Protein AF-A0A227NEH6-F1 (afdb_monomer)

Solvent-accessible surface area (backbone atoms only — not comp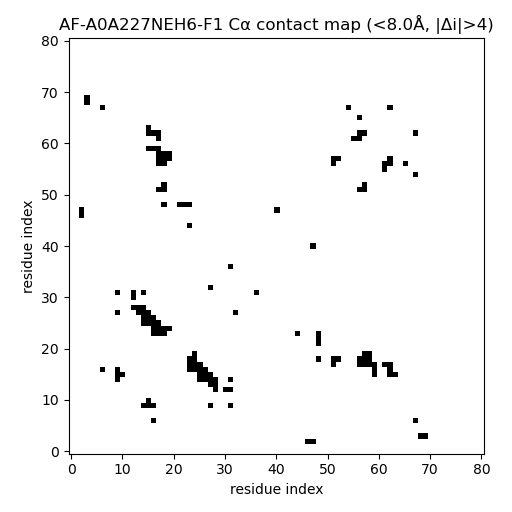arable to full-atom values): 5105 Å² total; per-residue (Å²): 134,63,67,65,56,57,57,47,54,28,57,76,41,72,19,46,66,24,33,50,95,93,36,84,43,76,48,75,31,87,85,56,81,45,70,66,54,58,52,49,48,64,76,41,40,69,61,51,51,52,51,30,59,76,69,63,20,57,35,73,66,37,50,68,70,44,81,86,69,81,85,83,90,68,93,90,73,92,83,82,134

Mean predicted aligned error: 8.63 Å

Secondary structure (DSSP, 8-state):
--HHHHHHHHHHTT-EEEEETTEEEEE--GGG--HHHHHHHHHTHHHHHHHHHHTT--SHHHHHHS------S-S------

Sequence (81 aa):
MNLIKLVNDFKINDSMLWVENYNIKLFVSDGLKSERLKDLITKFKPQIINFLLLNKIFSKGDFIKKRIFVLDQKENVLSFS

Nearest PDB structures (foldseek):
  8aqq-assembly2_B  TM=8.996E-01  e=1.561E-02  Microcystis aeruginosa NIES-98
  6cgo-assembly1_A  TM=9.065E-01  e=2.673E-02  Burkholderia ambifaria AMMD
  6ews-assembly1_A  TM=7.356E-01  e=5.234E-02  Xenorhabdus stockiae
  6cgo-assembly1_B  TM=8.996E-01  e=2.455E-01  Burkholderia ambifaria AMMD
  6ewu-assembly1_A  TM=8.452E-01  e=1.641E-01  Xenorhabdus stockiae

Radius of gyration: 12.86 Å; Cα contacts (8 Å, |Δi|>4): 72; chains: 1; bounding box: 31×34×25 Å

Foldseek 3Di:
DDVLVLLVVCVVQVKFWAAEPLDIDIDGDPVRPDVVNVVVCVVCVVVNSVLRVVQVRHDRVSSVPDPSDPDDDDPDDDDDD

Organism: NCBI:txid946678

pLDDT: mean 72.91, std 16.52, range [31.97, 90.12]

Structure (mmCIF, N/CA/C/O backbone):
data_AF-A0A227NEH6-F1
#
_entry.id   AF-A0A227NEH6-F1
#
loop_
_atom_site.group_PDB
_atom_site.id
_atom_site.type_symbol
_atom_site.label_atom_id
_atom_site.label_alt_id
_atom_site.label_comp_id
_atom_site.label_asym_id
_atom_site.label_entity_id
_atom_site.label_seq_id
_atom_site.pdbx_PDB_ins_code
_atom_site.Cartn_x
_atom_site.Cartn_y
_atom_site.Cartn_z
_atom_site.occupancy
_atom_site.B_iso_or_equiv
_atom_site.auth_seq_id
_atom_site.auth_comp_id
_atom_site.auth_asym_id
_atom_site.auth_atom_id
_atom_site.pdbx_PDB_model_num
ATOM 1 N N . MET A 1 1 ? 11.078 14.444 3.821 1.00 57.66 1 MET A N 1
ATOM 2 C CA . MET A 1 1 ? 10.511 13.643 2.712 1.00 57.66 1 MET A CA 1
ATOM 3 C C . MET A 1 1 ? 9.005 13.815 2.732 1.00 57.66 1 MET A C 1
ATOM 5 O O . MET A 1 1 ? 8.447 13.799 3.819 1.00 57.66 1 MET A O 1
ATOM 9 N N . ASN A 1 2 ? 8.367 14.023 1.580 1.00 70.56 2 ASN A N 1
ATOM 10 C CA . ASN A 1 2 ? 6.918 14.200 1.508 1.00 70.56 2 ASN A CA 1
ATOM 11 C C . ASN A 1 2 ? 6.244 12.818 1.390 1.00 70.56 2 ASN A C 1
ATOM 13 O O . ASN A 1 2 ? 6.428 12.133 0.386 1.00 70.56 2 ASN A O 1
ATOM 17 N N . LEU A 1 3 ? 5.510 12.397 2.424 1.00 72.50 3 LEU A N 1
ATOM 18 C CA . LEU A 1 3 ? 4.810 11.105 2.476 1.00 72.50 3 LEU A CA 1
ATOM 19 C C . LEU A 1 3 ? 3.799 10.958 1.327 1.00 72.50 3 LEU A C 1
ATOM 21 O O . LEU A 1 3 ? 3.634 9.874 0.778 1.00 72.50 3 LEU A O 1
ATOM 25 N N . ILE A 1 4 ? 3.193 12.072 0.913 1.00 72.88 4 ILE A N 1
ATOM 26 C CA . ILE A 1 4 ? 2.263 12.133 -0.216 1.00 72.88 4 ILE A CA 1
ATOM 27 C C . ILE A 1 4 ? 2.992 11.794 -1.516 1.00 72.88 4 ILE A C 1
ATOM 29 O O . ILE A 1 4 ? 2.486 11.020 -2.321 1.00 72.88 4 ILE A O 1
ATOM 33 N N . LYS A 1 5 ? 4.218 12.308 -1.694 1.00 75.81 5 LYS A N 1
ATOM 34 C CA . LYS A 1 5 ? 5.049 11.977 -2.857 1.00 75.81 5 LYS A CA 1
ATOM 35 C C . LYS A 1 5 ? 5.345 10.479 -2.911 1.00 75.81 5 LYS A C 1
ATOM 37 O O . LYS A 1 5 ? 5.166 9.886 -3.961 1.00 75.81 5 LYS A O 1
ATOM 42 N N . LEU A 1 6 ? 5.698 9.864 -1.779 1.00 77.12 6 LEU A N 1
ATOM 43 C CA . LEU A 1 6 ? 5.922 8.417 -1.712 1.00 77.12 6 LEU A CA 1
ATOM 44 C C . LEU A 1 6 ? 4.669 7.633 -2.133 1.00 77.12 6 LEU A C 1
ATOM 46 O O . LEU A 1 6 ? 4.765 6.717 -2.938 1.00 77.12 6 LEU A O 1
ATOM 50 N N . VAL A 1 7 ? 3.489 7.994 -1.627 1.00 77.00 7 VAL A N 1
ATOM 51 C CA . VAL A 1 7 ? 2.241 7.298 -1.985 1.00 77.00 7 VAL A CA 1
ATOM 52 C C . VAL A 1 7 ? 1.865 7.516 -3.459 1.00 77.00 7 VAL A C 1
ATOM 54 O O . VAL A 1 7 ? 1.387 6.589 -4.114 1.00 77.00 7 VAL A O 1
ATOM 57 N N . ASN A 1 8 ? 2.133 8.704 -4.005 1.00 76.00 8 ASN A N 1
ATOM 58 C CA . ASN A 1 8 ? 1.951 8.991 -5.427 1.00 76.00 8 ASN A CA 1
ATOM 59 C C . ASN A 1 8 ? 2.923 8.195 -6.304 1.00 76.00 8 ASN A C 1
ATOM 61 O O . ASN A 1 8 ? 2.499 7.656 -7.322 1.00 76.00 8 ASN A O 1
ATOM 65 N N . ASP A 1 9 ? 4.186 8.059 -5.892 1.00 76.75 9 ASP A N 1
ATOM 66 C CA . ASP A 1 9 ? 5.183 7.253 -6.603 1.00 76.75 9 ASP A CA 1
ATOM 67 C C . ASP A 1 9 ? 4.714 5.793 -6.717 1.00 76.75 9 ASP A C 1
ATOM 69 O O . ASP A 1 9 ? 4.890 5.170 -7.762 1.00 76.75 9 ASP A O 1
ATOM 73 N N . PHE A 1 10 ? 4.040 5.259 -5.691 1.00 78.81 10 PHE A N 1
ATOM 74 C CA . PHE A 1 10 ? 3.398 3.945 -5.775 1.00 78.81 10 PHE A CA 1
ATOM 75 C C . PHE A 1 10 ? 2.301 3.903 -6.840 1.00 78.81 10 PHE A C 1
ATOM 77 O O . PHE A 1 10 ? 2.331 3.014 -7.687 1.00 78.81 10 PHE A O 1
ATOM 84 N N . LYS A 1 11 ? 1.379 4.877 -6.853 1.00 75.31 11 LYS A N 1
ATOM 85 C CA . 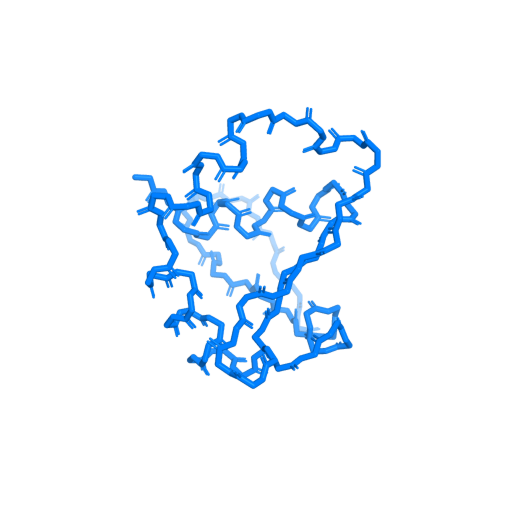LYS A 1 11 ? 0.297 4.924 -7.852 1.00 75.31 11 LYS A CA 1
ATOM 86 C C . LYS A 1 11 ? 0.808 5.047 -9.288 1.00 75.31 11 LYS A C 1
ATOM 88 O O . LYS A 1 11 ? 0.267 4.385 -10.161 1.00 75.31 11 LYS A O 1
ATOM 93 N N . ILE A 1 12 ? 1.824 5.878 -9.528 1.00 76.50 12 ILE A N 1
ATOM 94 C CA . ILE A 1 12 ? 2.392 6.115 -10.870 1.00 76.50 12 ILE A CA 1
ATOM 95 C C . ILE A 1 12 ? 3.028 4.845 -11.440 1.00 76.50 12 ILE A C 1
ATOM 97 O O . ILE A 1 12 ? 3.000 4.618 -12.642 1.00 76.50 12 ILE A O 1
ATOM 101 N N . ASN A 1 13 ? 3.602 4.018 -10.575 1.00 74.88 13 ASN A N 1
ATOM 102 C CA . ASN A 1 13 ? 4.308 2.806 -10.962 1.00 74.88 13 ASN A CA 1
ATOM 103 C C . ASN A 1 13 ? 3.442 1.557 -10.727 1.00 74.88 13 ASN A C 1
ATOM 105 O O . ASN A 1 13 ? 3.972 0.522 -10.322 1.00 74.88 13 ASN A O 1
ATOM 109 N N . ASP A 1 14 ? 2.116 1.649 -10.869 1.00 78.94 14 ASP A N 1
ATOM 110 C CA . ASP A 1 14 ?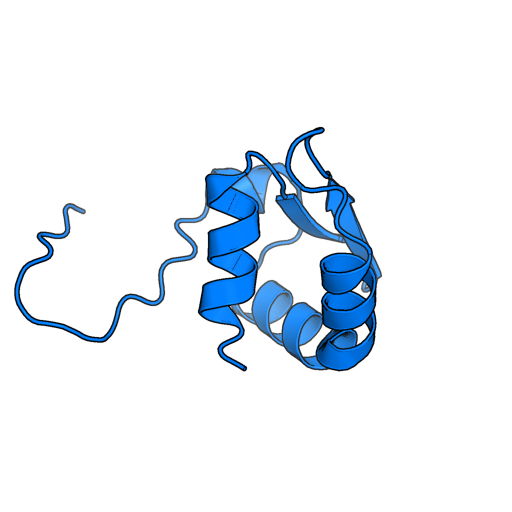 1.163 0.532 -10.714 1.00 78.94 14 ASP A CA 1
ATOM 111 C C . ASP A 1 14 ? 1.367 -0.323 -9.450 1.00 78.94 14 ASP A C 1
ATOM 113 O O . ASP A 1 14 ? 1.088 -1.523 -9.396 1.00 78.94 14 ASP A O 1
ATOM 117 N N . SER A 1 15 ? 1.880 0.306 -8.400 1.00 83.31 15 SER A N 1
ATOM 118 C CA . SER A 1 15 ? 2.175 -0.315 -7.122 1.00 83.31 15 SER A CA 1
ATOM 119 C C . SER A 1 15 ? 1.207 0.191 -6.076 1.00 83.31 15 SER A C 1
ATOM 121 O O . SER A 1 15 ? 0.589 1.249 -6.190 1.00 83.31 15 SER A O 1
ATOM 123 N N . MET A 1 16 ? 1.012 -0.610 -5.041 1.00 85.81 16 MET A N 1
ATOM 124 C CA . MET A 1 16 ? -0.049 -0.389 -4.073 1.00 85.81 16 MET A CA 1
ATOM 125 C C . MET A 1 16 ? 0.469 -0.644 -2.674 1.00 85.81 16 MET A C 1
ATOM 127 O O . MET A 1 16 ? 1.317 -1.512 -2.469 1.00 85.81 16 MET A O 1
ATOM 131 N N . LEU A 1 17 ? -0.060 0.101 -1.710 1.00 87.38 17 LEU A N 1
ATOM 132 C CA . LEU A 1 17 ? 0.271 -0.073 -0.306 1.00 87.38 17 LEU A CA 1
ATOM 133 C C . LEU A 1 17 ? -0.981 0.147 0.553 1.00 87.38 17 LEU A C 1
ATOM 135 O O . LEU A 1 17 ? -1.711 1.112 0.360 1.00 87.38 17 LEU A O 1
ATOM 139 N N . TRP A 1 18 ? -1.268 -0.759 1.477 1.00 90.12 18 TRP A N 1
ATOM 140 C CA . TRP A 1 18 ? -2.454 -0.692 2.337 1.00 90.12 18 TRP A CA 1
ATOM 141 C C . TRP A 1 18 ? -2.146 -1.252 3.722 1.00 90.12 18 TRP A C 1
ATOM 143 O O . TRP A 1 18 ? -1.102 -1.874 3.925 1.00 90.12 18 TRP 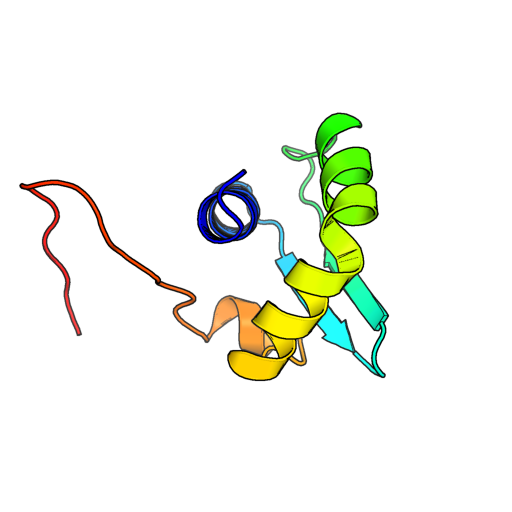A O 1
ATOM 153 N N . VAL A 1 19 ? -3.032 -1.011 4.689 1.00 87.69 19 VAL A N 1
ATOM 154 C CA . VAL A 1 19 ? -2.931 -1.621 6.021 1.00 87.69 19 VAL A CA 1
ATOM 155 C C . VAL A 1 19 ? -3.900 -2.781 6.118 1.00 87.69 19 VAL A C 1
ATOM 157 O O . VAL A 1 19 ? -5.088 -2.608 5.918 1.00 87.69 19 VAL A O 1
ATOM 160 N N . GLU A 1 20 ? -3.417 -3.949 6.502 1.00 86.94 20 GLU A N 1
ATOM 161 C CA . GLU A 1 20 ? -4.255 -5.106 6.798 1.00 86.94 20 GLU A CA 1
ATOM 162 C C . GLU A 1 20 ? -3.806 -5.678 8.140 1.00 86.94 20 GLU A C 1
ATOM 164 O O . GLU A 1 20 ? -2.620 -5.953 8.328 1.00 86.94 20 GLU A O 1
ATOM 169 N N . ASN A 1 21 ? -4.725 -5.816 9.101 1.00 85.00 21 ASN A N 1
ATOM 170 C CA . ASN A 1 21 ? -4.417 -6.292 10.457 1.00 85.00 21 ASN A CA 1
ATOM 171 C C . ASN A 1 21 ? -3.238 -5.536 11.104 1.00 85.00 21 ASN A C 1
ATOM 173 O O . ASN A 1 21 ? -2.294 -6.156 11.588 1.00 85.00 21 ASN A O 1
ATOM 177 N N . TYR A 1 22 ? -3.249 -4.198 11.044 1.00 77.81 22 TYR A N 1
ATOM 178 C CA . TYR A 1 22 ? -2.175 -3.311 11.534 1.00 77.81 22 TYR A CA 1
ATOM 179 C C . TYR A 1 22 ? -0.796 -3.494 10.871 1.00 77.81 22 TYR A C 1
ATOM 181 O O . TYR A 1 22 ? 0.181 -2.870 11.283 1.00 77.81 22 TYR A O 1
ATOM 189 N N . ASN A 1 23 ? -0.705 -4.293 9.809 1.00 81.88 23 ASN A N 1
ATOM 190 C CA . ASN A 1 23 ? 0.516 -4.495 9.044 1.00 81.88 23 ASN A CA 1
ATOM 191 C C . ASN A 1 23 ? 0.443 -3.750 7.712 1.00 81.88 23 ASN A C 1
ATOM 193 O O . ASN A 1 23 ? -0.595 -3.747 7.055 1.00 81.88 23 ASN A O 1
ATOM 197 N N . ILE A 1 24 ? 1.560 -3.160 7.280 1.00 83.75 24 ILE A N 1
ATOM 198 C CA . ILE A 1 24 ? 1.665 -2.633 5.916 1.00 83.75 24 ILE A CA 1
ATOM 199 C C . ILE A 1 24 ? 1.787 -3.814 4.958 1.00 83.75 24 ILE A C 1
ATOM 201 O O . ILE A 1 24 ? 2.707 -4.627 5.072 1.00 83.75 24 ILE A O 1
ATOM 205 N N . LYS A 1 25 ? 0.885 -3.871 3.989 1.00 87.62 25 LYS A N 1
ATOM 206 C CA . LYS A 1 25 ? 0.961 -4.740 2.821 1.00 87.62 25 LYS A CA 1
ATOM 207 C C . LYS A 1 25 ? 1.329 -3.896 1.612 1.00 87.62 25 LYS A C 1
ATOM 209 O O . LYS A 1 25 ? 0.908 -2.745 1.505 1.00 87.62 25 LYS A O 1
ATOM 214 N N . LEU A 1 26 ? 2.122 -4.467 0.715 1.00 84.81 26 LEU A N 1
ATOM 215 C CA . LEU A 1 26 ? 2.564 -3.796 -0.499 1.00 84.81 26 LEU A CA 1
ATOM 216 C C . LEU A 1 26 ? 2.515 -4.745 -1.692 1.00 84.81 26 LEU A C 1
ATOM 218 O O . LEU A 1 26 ? 2.861 -5.919 -1.586 1.00 84.81 26 LEU A O 1
ATOM 222 N N . PHE A 1 27 ? 2.094 -4.204 -2.826 1.00 84.38 27 PHE A N 1
ATOM 223 C CA . PHE A 1 27 ? 2.217 -4.805 -4.143 1.00 84.38 27 PHE A CA 1
ATOM 224 C C . PHE A 1 27 ? 3.136 -3.901 -4.953 1.00 84.38 27 PHE A C 1
ATOM 226 O O . PHE A 1 27 ? 2.881 -2.703 -5.044 1.00 84.38 27 PHE A O 1
ATOM 233 N N . VAL A 1 28 ? 4.207 -4.459 -5.504 1.00 78.44 28 VAL A N 1
ATOM 234 C CA . VAL A 1 28 ? 5.180 -3.717 -6.305 1.00 78.44 28 VAL A CA 1
ATOM 235 C C . VAL A 1 28 ? 5.131 -4.273 -7.718 1.00 78.44 28 VAL A C 1
ATOM 237 O O . VAL A 1 28 ? 5.411 -5.455 -7.912 1.00 78.44 28 VAL A O 1
ATOM 240 N N . SER A 1 29 ? 4.751 -3.434 -8.680 1.00 76.56 29 SER A N 1
ATOM 241 C CA . SER A 1 29 ? 4.911 -3.757 -10.097 1.00 76.56 29 SER A CA 1
ATOM 242 C C . SER A 1 29 ? 6.404 -3.777 -10.447 1.00 76.56 29 SER A C 1
ATOM 244 O O . SER A 1 29 ? 7.232 -3.188 -9.743 1.00 76.56 29 SER A O 1
ATOM 246 N N . ASP A 1 30 ? 6.771 -4.449 -11.536 1.00 66.81 30 ASP A N 1
ATOM 247 C CA . ASP A 1 30 ? 8.174 -4.656 -11.907 1.00 66.81 30 ASP A CA 1
ATOM 248 C C . ASP A 1 30 ? 8.998 -3.361 -12.049 1.00 66.81 30 ASP A C 1
ATOM 250 O O . ASP A 1 30 ? 10.214 -3.400 -11.858 1.00 66.81 30 ASP A O 1
ATOM 254 N N . GLY A 1 31 ? 8.355 -2.209 -12.278 1.00 61.53 31 GLY A N 1
ATOM 255 C CA . GLY A 1 31 ? 9.018 -0.904 -12.375 1.00 61.53 31 GLY A CA 1
ATOM 256 C C . GLY A 1 31 ? 9.541 -0.335 -11.048 1.00 61.53 31 GLY A C 1
ATOM 257 O O . GLY A 1 31 ? 10.417 0.526 -11.057 1.00 61.53 31 GLY A O 1
ATOM 258 N N . LEU A 1 32 ? 9.058 -0.820 -9.896 1.0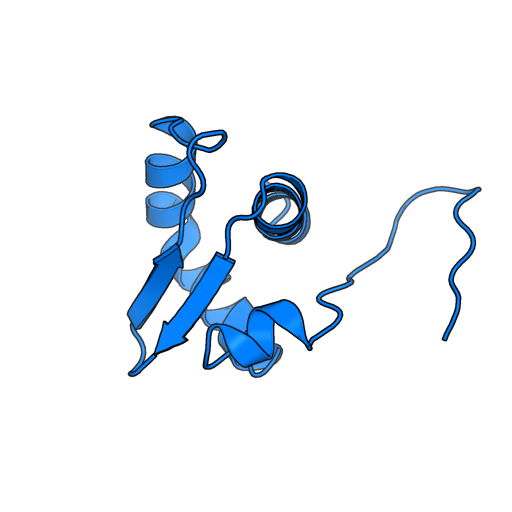0 63.69 32 LEU A N 1
ATOM 259 C CA . LEU A 1 32 ? 9.330 -0.223 -8.578 1.00 63.69 32 LEU A CA 1
ATOM 260 C C . LEU A 1 32 ? 10.385 -0.973 -7.735 1.00 63.69 32 LEU A C 1
ATOM 262 O O . LEU A 1 32 ? 10.526 -0.717 -6.536 1.00 63.69 32 LEU A O 1
ATOM 266 N N . LYS A 1 33 ? 11.171 -1.873 -8.346 1.00 61.62 33 LYS A N 1
ATOM 267 C CA . LYS A 1 33 ? 12.234 -2.689 -7.709 1.00 61.62 33 LYS A CA 1
ATOM 268 C C . LYS A 1 33 ? 13.4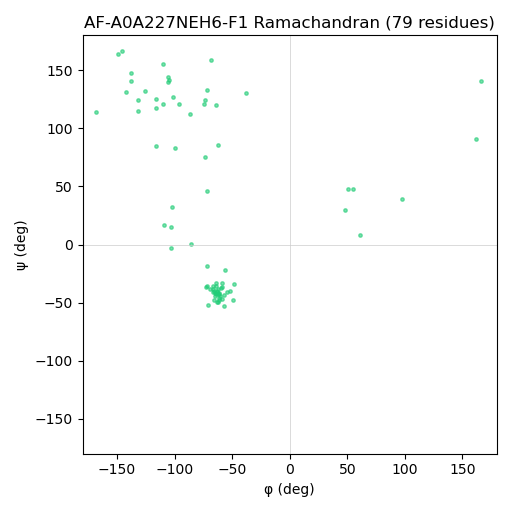94 -1.895 -7.314 1.00 61.62 33 LYS A C 1
ATOM 270 O O . LYS A 1 33 ? 14.617 -2.326 -7.551 1.00 61.62 33 LYS A O 1
ATOM 275 N N . SER A 1 34 ? 13.335 -0.740 -6.680 1.00 64.88 34 SER A N 1
ATOM 276 C CA . SER A 1 34 ? 14.452 0.019 -6.122 1.00 64.88 34 SER A CA 1
ATOM 277 C C . SER A 1 34 ? 14.600 -0.307 -4.634 1.00 64.88 34 SER A C 1
ATOM 279 O O . SER A 1 34 ? 13.668 -0.082 -3.860 1.00 64.88 34 SER A O 1
ATOM 281 N N . GLU A 1 35 ? 15.763 -0.813 -4.206 1.00 68.06 35 GLU A N 1
ATOM 282 C CA . GLU A 1 35 ? 16.105 -1.009 -2.780 1.00 68.06 35 GLU A CA 1
ATOM 283 C C . GLU A 1 35 ? 15.807 0.239 -1.941 1.00 68.06 35 GLU A C 1
ATOM 285 O O . GLU A 1 35 ? 15.272 0.147 -0.836 1.00 68.06 35 GLU A O 1
ATOM 290 N N . ARG A 1 36 ? 15.988 1.418 -2.545 1.00 71.12 36 ARG A N 1
ATOM 291 C CA . ARG A 1 36 ? 15.637 2.713 -1.968 1.00 71.12 36 ARG A CA 1
ATOM 292 C C . ARG A 1 36 ? 14.196 2.770 -1.467 1.00 71.12 36 ARG A C 1
ATOM 294 O O . ARG A 1 36 ? 13.961 3.346 -0.415 1.00 71.12 36 ARG A O 1
ATOM 301 N N . LEU A 1 37 ? 13.213 2.194 -2.163 1.00 72.69 37 LEU A N 1
ATOM 302 C CA . LEU A 1 37 ? 11.831 2.206 -1.672 1.00 72.69 37 LEU A CA 1
ATOM 303 C C . LEU A 1 37 ? 11.619 1.292 -0.475 1.00 72.69 37 LEU A C 1
ATOM 305 O O . LEU A 1 37 ? 10.873 1.672 0.422 1.00 72.69 37 LEU A O 1
ATOM 309 N N . LYS A 1 38 ? 12.294 0.142 -0.407 1.00 73.44 38 LYS A N 1
ATOM 310 C CA . LYS A 1 38 ? 12.253 -0.705 0.794 1.00 73.44 38 LYS A CA 1
ATOM 311 C C . LYS A 1 38 ? 12.831 0.038 1.997 1.00 73.44 38 LYS A C 1
ATOM 313 O O . LYS A 1 38 ? 12.215 0.028 3.066 1.00 73.44 38 LYS A O 1
ATOM 318 N N . ASP A 1 39 ? 13.934 0.754 1.803 1.00 78.62 39 ASP A N 1
ATOM 319 C CA . ASP A 1 39 ? 14.548 1.574 2.849 1.00 78.62 39 ASP A CA 1
ATOM 320 C C . ASP A 1 39 ? 13.634 2.719 3.279 1.00 78.62 39 ASP A C 1
ATOM 322 O O . ASP A 1 39 ? 13.465 2.976 4.470 1.00 78.62 39 ASP A O 1
ATOM 326 N N . LEU A 1 40 ? 12.981 3.385 2.322 1.00 76.19 40 LEU A N 1
ATOM 327 C CA . LEU A 1 40 ? 12.029 4.454 2.608 1.00 76.19 40 LEU A CA 1
ATOM 328 C C . LEU A 1 40 ? 10.792 3.936 3.354 1.00 76.19 40 LEU A C 1
ATOM 330 O O . LEU A 1 40 ? 10.385 4.542 4.342 1.00 76.19 40 LEU A O 1
ATOM 334 N N . ILE A 1 41 ? 10.212 2.810 2.941 1.00 79.12 41 ILE A N 1
ATOM 335 C CA . ILE A 1 41 ? 9.067 2.208 3.638 1.00 79.12 41 ILE A CA 1
ATOM 336 C C . ILE A 1 41 ? 9.459 1.825 5.061 1.00 79.12 41 ILE A C 1
ATOM 338 O O . ILE A 1 41 ? 8.705 2.085 5.992 1.00 79.12 41 ILE A O 1
ATOM 342 N N . THR A 1 42 ? 10.645 1.244 5.242 1.00 82.44 42 THR A N 1
ATOM 343 C CA . THR A 1 42 ? 11.141 0.832 6.560 1.00 82.44 42 THR A CA 1
ATOM 344 C C . THR A 1 42 ? 11.381 2.044 7.454 1.00 82.44 42 THR A C 1
ATOM 346 O O . THR A 1 42 ? 10.889 2.091 8.581 1.00 82.44 42 THR A O 1
ATOM 349 N N . LYS A 1 43 ? 12.062 3.068 6.931 1.00 84.75 43 LYS A N 1
ATOM 350 C CA . LYS A 1 43 ? 12.379 4.302 7.654 1.00 84.75 43 LYS A CA 1
ATOM 351 C C . LYS A 1 43 ? 11.136 5.097 8.049 1.00 84.75 43 LYS A C 1
ATOM 353 O O . LYS A 1 43 ? 11.123 5.701 9.117 1.00 84.75 43 LYS A O 1
ATOM 358 N N . PHE A 1 44 ? 10.106 5.102 7.201 1.00 84.94 44 PHE A N 1
ATOM 359 C CA . PHE A 1 44 ? 8.891 5.896 7.404 1.00 84.94 44 PHE A CA 1
ATOM 360 C C . PHE A 1 44 ? 7.653 5.057 7.760 1.00 84.94 44 PHE A C 1
ATOM 362 O O . PHE A 1 44 ? 6.517 5.533 7.680 1.00 84.94 44 PHE A O 1
ATOM 369 N N . LYS A 1 45 ? 7.859 3.802 8.181 1.00 84.38 45 LYS A N 1
ATOM 370 C CA . LYS A 1 45 ? 6.799 2.827 8.475 1.00 84.38 45 LYS A CA 1
ATOM 371 C C . LYS A 1 45 ? 5.691 3.388 9.382 1.00 84.38 45 LYS A C 1
ATOM 373 O O . LYS A 1 45 ? 4.523 3.244 9.016 1.00 84.38 45 LYS A O 1
ATOM 378 N N . PRO A 1 46 ? 5.990 4.071 10.508 1.00 86.44 46 PRO A N 1
ATOM 379 C CA . PRO A 1 46 ? 4.945 4.590 11.389 1.00 86.44 46 PRO A CA 1
ATOM 380 C C . PRO A 1 46 ? 4.100 5.686 10.729 1.00 86.44 46 PRO A C 1
ATOM 382 O O . PRO A 1 46 ? 2.879 5.691 10.881 1.00 86.44 46 PRO A O 1
ATOM 385 N N . GLN A 1 47 ? 4.720 6.591 9.958 1.00 86.19 47 GLN A N 1
ATOM 386 C CA . GLN A 1 47 ? 3.977 7.654 9.275 1.00 86.19 47 GLN A CA 1
ATOM 387 C C . GLN A 1 47 ? 3.103 7.091 8.152 1.00 86.19 47 GLN A C 1
ATOM 389 O O . GLN A 1 47 ? 1.972 7.540 7.986 1.00 86.19 47 GLN A O 1
ATOM 394 N N . ILE A 1 48 ? 3.601 6.090 7.415 1.00 84.62 48 ILE A N 1
ATOM 395 C CA . ILE A 1 48 ? 2.837 5.407 6.364 1.00 84.62 48 ILE A CA 1
ATOM 396 C C . ILE A 1 48 ? 1.605 4.725 6.967 1.00 84.62 48 ILE A C 1
ATOM 398 O O . ILE A 1 48 ? 0.504 4.929 6.465 1.00 84.62 48 ILE A O 1
ATOM 402 N N . ILE A 1 49 ? 1.760 3.974 8.065 1.00 86.56 49 ILE A N 1
ATOM 403 C CA . ILE A 1 49 ? 0.623 3.343 8.756 1.00 86.56 49 ILE A CA 1
ATOM 404 C C . ILE A 1 49 ? -0.392 4.405 9.164 1.00 86.56 49 ILE A C 1
ATOM 406 O O . ILE A 1 49 ? -1.555 4.297 8.790 1.00 86.56 49 ILE A O 1
ATOM 410 N N . ASN A 1 50 ? 0.041 5.452 9.870 1.00 86.19 50 ASN A N 1
ATOM 411 C CA . ASN A 1 50 ? -0.867 6.497 10.333 1.00 86.19 50 ASN A CA 1
ATOM 412 C C . ASN A 1 50 ? -1.633 7.149 9.169 1.00 86.19 50 ASN A C 1
ATOM 414 O O . ASN A 1 50 ? -2.846 7.320 9.234 1.00 86.19 50 ASN A O 1
ATOM 418 N N . PHE A 1 51 ? -0.947 7.440 8.063 1.00 84.44 51 PHE A N 1
ATOM 419 C CA . PHE A 1 51 ? -1.571 7.9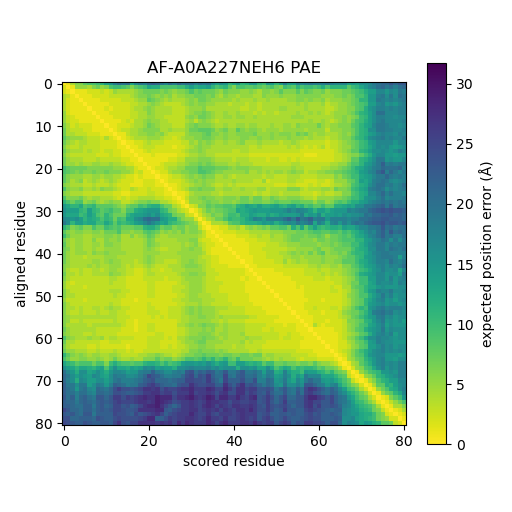92 6.865 1.00 84.44 51 PHE A CA 1
ATOM 420 C C . PHE A 1 51 ? -2.627 7.060 6.266 1.00 84.44 51 PHE A C 1
ATOM 422 O O . PHE A 1 51 ? -3.727 7.504 5.939 1.00 84.44 51 PHE A O 1
ATOM 429 N N . LEU A 1 52 ? -2.324 5.769 6.140 1.00 85.31 52 LEU A N 1
ATOM 430 C CA . LEU A 1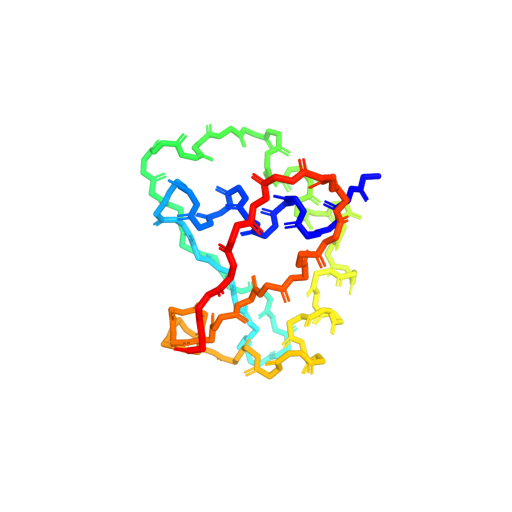 52 ? -3.262 4.785 5.603 1.00 85.31 52 LEU A CA 1
ATOM 431 C C . LEU A 1 52 ? -4.467 4.581 6.522 1.00 85.31 52 LEU A C 1
ATOM 433 O O . LEU A 1 52 ? -5.587 4.475 6.027 1.00 85.31 52 LEU A O 1
ATOM 437 N N . LEU A 1 53 ? -4.257 4.587 7.842 1.00 85.69 53 LEU A N 1
ATOM 438 C CA . LEU A 1 53 ? -5.329 4.509 8.834 1.00 85.69 53 LEU A CA 1
ATOM 439 C C . LEU A 1 53 ? -6.255 5.732 8.747 1.00 85.69 53 LEU A C 1
ATOM 441 O O . LEU A 1 53 ? -7.468 5.567 8.620 1.00 85.69 53 LEU A O 1
ATOM 445 N N . LEU A 1 54 ? -5.693 6.948 8.734 1.00 85.81 54 LEU A N 1
ATOM 446 C CA . LEU A 1 54 ? -6.455 8.199 8.613 1.00 85.81 54 LEU A CA 1
ATOM 447 C C . LEU A 1 54 ? -7.272 8.254 7.315 1.00 85.81 54 LEU A C 1
ATOM 449 O O . LEU A 1 54 ? -8.417 8.701 7.314 1.00 85.81 54 LEU A O 1
ATOM 453 N N . ASN A 1 55 ? -6.717 7.735 6.217 1.00 82.69 55 ASN A N 1
ATOM 454 C CA . ASN A 1 55 ? -7.396 7.679 4.922 1.00 82.69 55 ASN A CA 1
ATOM 455 C C . ASN A 1 55 ? -8.298 6.442 4.748 1.00 82.69 55 ASN A C 1
ATOM 457 O O . ASN A 1 55 ? -8.956 6.300 3.712 1.00 82.69 55 ASN A O 1
ATOM 461 N N . LYS A 1 56 ? -8.390 5.566 5.757 1.00 86.94 56 LYS A N 1
ATOM 462 C CA . LYS A 1 56 ? -9.163 4.311 5.750 1.00 86.94 56 LYS A CA 1
ATOM 463 C C . LYS A 1 56 ? -8.794 3.379 4.587 1.00 86.94 56 LYS A C 1
ATOM 465 O O . LYS A 1 56 ? -9.667 2.923 3.854 1.00 86.94 56 LYS A O 1
ATOM 470 N N . ILE A 1 57 ? -7.501 3.159 4.367 1.00 86.88 57 ILE A N 1
ATOM 471 C CA . ILE A 1 57 ? -6.974 2.329 3.277 1.00 86.88 57 ILE A CA 1
ATOM 472 C C . ILE A 1 57 ? -6.614 0.955 3.827 1.00 86.88 57 ILE A C 1
ATOM 474 O O . ILE A 1 57 ? -5.461 0.690 4.178 1.00 86.88 57 ILE A O 1
ATOM 478 N N . PHE A 1 58 ? -7.630 0.100 3.927 1.00 89.81 58 PHE A N 1
ATOM 479 C CA . PHE A 1 58 ? -7.518 -1.188 4.611 1.00 89.81 58 PHE A CA 1
ATOM 480 C C . PHE A 1 58 ? -7.395 -2.386 3.669 1.00 89.81 58 PHE A C 1
ATOM 482 O O . PHE A 1 58 ? -7.229 -3.526 4.092 1.00 89.81 58 PHE A O 1
ATOM 489 N N . SER A 1 59 ? -7.461 -2.135 2.368 1.00 90.00 59 SER A N 1
ATOM 490 C CA . SER A 1 59 ? -7.362 -3.157 1.342 1.00 90.00 59 SER A CA 1
ATOM 491 C C . SER A 1 59 ? -6.724 -2.599 0.075 1.00 90.00 59 SER A C 1
ATOM 493 O O . SER A 1 59 ? -6.683 -1.386 -0.160 1.00 90.00 59 SER A O 1
ATOM 495 N N . LYS A 1 60 ? -6.289 -3.507 -0.803 1.00 85.81 60 LYS A N 1
ATOM 496 C CA . LYS A 1 60 ? -5.881 -3.165 -2.171 1.00 85.81 60 LYS A CA 1
ATOM 497 C C . LYS A 1 60 ? -6.986 -2.395 -2.910 1.00 85.81 60 LYS A C 1
ATOM 499 O O . LYS A 1 60 ? -6.709 -1.417 -3.598 1.00 85.81 60 LYS A O 1
ATOM 504 N N . GLY A 1 61 ? -8.242 -2.814 -2.736 1.00 84.94 61 GLY A N 1
ATOM 505 C CA . GLY A 1 61 ? -9.403 -2.164 -3.345 1.00 84.94 61 GLY A CA 1
ATOM 506 C C . GLY A 1 61 ? -9.603 -0.732 -2.853 1.00 84.94 61 GLY A C 1
ATOM 507 O O . GLY A 1 61 ? -9.885 0.149 -3.662 1.00 84.94 61 GLY A O 1
ATOM 508 N N . ASP A 1 62 ? -9.388 -0.481 -1.561 1.00 86.69 62 ASP A N 1
ATOM 509 C CA . ASP A 1 62 ? -9.446 0.870 -0.999 1.00 86.69 62 ASP A CA 1
ATOM 510 C C . ASP A 1 62 ? -8.366 1.765 -1.595 1.00 86.69 62 ASP A C 1
ATOM 512 O O . ASP A 1 62 ? -8.654 2.906 -1.932 1.00 86.69 62 ASP A O 1
ATOM 516 N N . PHE A 1 63 ? -7.146 1.254 -1.780 1.00 85.38 63 PHE A N 1
ATOM 517 C CA . PHE A 1 63 ? -6.047 2.024 -2.370 1.00 85.38 63 PHE A CA 1
ATOM 518 C C . PHE A 1 63 ? -6.341 2.456 -3.817 1.00 85.38 63 PHE A C 1
ATOM 520 O O . PHE A 1 63 ? -6.024 3.582 -4.212 1.00 85.38 63 PHE A O 1
ATOM 527 N N . ILE A 1 64 ? -6.979 1.573 -4.594 1.00 82.50 64 ILE A N 1
ATOM 528 C CA . ILE A 1 64 ? -7.390 1.839 -5.981 1.00 82.50 64 ILE A CA 1
ATOM 529 C C . ILE A 1 64 ? -8.552 2.838 -6.015 1.00 82.50 64 ILE A C 1
ATOM 531 O O . ILE A 1 64 ? -8.483 3.845 -6.716 1.00 82.50 64 ILE A O 1
ATOM 535 N N . LYS A 1 65 ? -9.621 2.564 -5.255 1.00 81.38 65 LYS A N 1
ATOM 536 C CA . LYS A 1 65 ? -10.867 3.345 -5.286 1.00 81.38 65 LYS A CA 1
ATOM 537 C C . LYS A 1 65 ? -10.715 4.708 -4.632 1.00 81.38 65 LYS A C 1
ATOM 539 O O . LYS A 1 65 ? -11.321 5.680 -5.079 1.00 81.38 65 LYS A O 1
ATOM 544 N N . LYS A 1 66 ? -9.931 4.797 -3.557 1.00 75.56 66 LYS A N 1
ATOM 545 C CA . LYS A 1 66 ? -9.702 6.068 -2.888 1.00 75.56 66 LYS A CA 1
ATOM 546 C C . LYS A 1 66 ? -8.763 6.894 -3.738 1.00 75.56 66 LYS A C 1
ATOM 548 O O . LYS A 1 66 ? -7.605 6.553 -4.003 1.00 75.56 66 LYS A O 1
ATOM 553 N N . ARG A 1 67 ? -9.282 8.050 -4.121 1.00 64.25 67 ARG A N 1
ATOM 554 C CA . ARG A 1 67 ? -8.489 9.196 -4.522 1.00 64.25 67 ARG A CA 1
ATOM 555 C C . ARG A 1 67 ? -7.645 9.622 -3.320 1.00 64.25 67 ARG A C 1
AT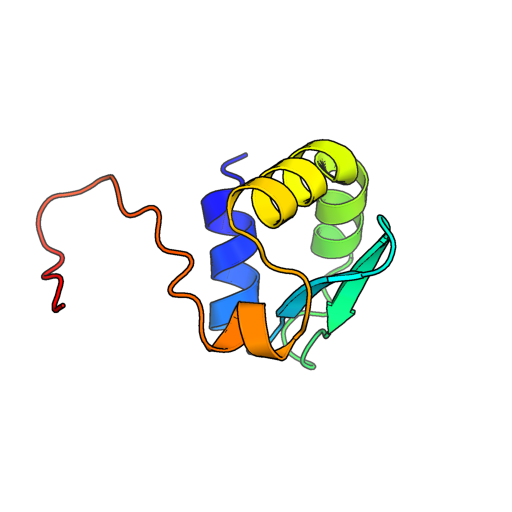OM 557 O O . ARG A 1 67 ? -8.057 10.439 -2.509 1.00 64.25 67 ARG A O 1
ATOM 564 N N . ILE A 1 68 ? -6.482 8.998 -3.165 1.00 60.19 68 ILE A N 1
ATOM 565 C CA . ILE A 1 68 ? -5.446 9.463 -2.249 1.00 60.19 68 ILE A CA 1
ATOM 566 C C . ILE A 1 68 ? -4.832 10.702 -2.899 1.00 60.19 68 ILE A C 1
ATOM 568 O O . ILE A 1 68 ? -3.784 10.625 -3.527 1.00 60.19 68 ILE A O 1
ATOM 572 N N . PHE A 1 69 ? -5.540 11.823 -2.848 1.00 54.88 69 PHE A N 1
ATOM 573 C CA . PHE A 1 69 ? -4.991 13.106 -3.245 1.00 54.88 69 PHE A CA 1
ATOM 574 C C . PHE A 1 69 ? -4.819 13.933 -1.987 1.00 54.88 69 PHE A C 1
ATOM 576 O O . PHE A 1 69 ? -5.783 14.230 -1.290 1.00 54.88 69 PHE A O 1
ATOM 583 N N . VAL A 1 70 ? -3.584 14.339 -1.732 1.00 45.97 70 VAL A N 1
ATOM 584 C CA . VAL A 1 70 ? -3.359 15.645 -1.126 1.00 45.97 70 VAL A CA 1
ATOM 585 C C . VAL A 1 70 ? -2.589 16.428 -2.181 1.00 45.97 70 VAL A C 1
ATOM 587 O O . VAL A 1 70 ? -1.363 16.380 -2.252 1.00 45.97 70 VAL A O 1
ATOM 590 N N . LEU A 1 71 ? -3.346 17.030 -3.102 1.00 47.66 71 LEU A N 1
ATOM 591 C CA . LEU A 1 71 ? -2.856 18.138 -3.910 1.00 47.66 71 LEU A CA 1
ATOM 592 C C . LEU A 1 71 ? -2.583 19.275 -2.933 1.00 47.66 71 LEU A C 1
ATOM 594 O O . LEU A 1 71 ? -3.495 19.685 -2.231 1.00 47.66 71 LEU A O 1
ATOM 598 N N . ASP A 1 72 ? -1.340 19.732 -2.869 1.00 43.12 72 ASP A N 1
ATOM 599 C CA . ASP A 1 72 ? -1.081 21.165 -2.877 1.00 43.12 72 ASP A CA 1
ATOM 600 C C . ASP A 1 72 ? 0.404 21.418 -3.095 1.00 43.12 72 ASP A C 1
ATOM 602 O O . ASP A 1 72 ? 1.252 21.041 -2.284 1.00 43.12 72 ASP A O 1
ATOM 606 N N . GLN A 1 73 ? 0.694 22.024 -4.246 1.00 40.44 73 GLN A N 1
ATOM 607 C CA . GLN A 1 73 ? 1.511 23.231 -4.400 1.00 40.44 73 GLN A CA 1
ATOM 608 C C . GLN A 1 73 ? 1.977 23.327 -5.856 1.00 40.44 73 GLN A C 1
ATOM 610 O O . GLN A 1 73 ? 3.029 22.789 -6.207 1.00 40.44 73 GLN A O 1
ATOM 615 N N . LYS A 1 74 ? 1.183 24.011 -6.692 1.00 32.62 74 LYS A N 1
ATOM 616 C CA . LYS A 1 74 ? 1.607 25.056 -7.648 1.00 32.62 74 LYS A CA 1
ATOM 617 C C . LYS A 1 74 ? 0.498 25.349 -8.660 1.00 32.62 74 LYS A C 1
ATOM 619 O O . LYS A 1 74 ? -0.193 24.443 -9.115 1.00 32.62 74 LYS A O 1
ATOM 624 N N . GLU A 1 75 ? 0.362 26.636 -8.968 1.00 38.03 75 GLU A N 1
ATOM 625 C CA . GLU A 1 75 ? -0.449 27.206 -10.044 1.00 38.03 75 GLU A CA 1
ATOM 626 C C . GLU A 1 75 ? -0.390 26.311 -11.298 1.00 38.03 75 GLU A C 1
ATOM 628 O O . GLU A 1 75 ? 0.703 25.949 -11.732 1.00 38.03 75 GLU A O 1
ATOM 633 N N . ASN A 1 76 ? -1.553 25.976 -11.873 1.00 36.06 76 ASN A N 1
ATOM 634 C CA . ASN A 1 76 ? -1.749 25.242 -13.142 1.00 36.06 76 ASN A CA 1
ATOM 635 C C . ASN A 1 76 ? -2.023 23.726 -13.100 1.00 36.06 76 ASN A C 1
ATOM 637 O O . ASN A 1 76 ? -1.597 23.016 -14.010 1.00 36.06 76 ASN A O 1
ATOM 641 N N . VAL A 1 77 ? -2.812 23.208 -12.151 1.00 36.34 77 VAL A N 1
ATOM 642 C CA . VAL A 1 77 ? -3.420 21.871 -12.337 1.00 36.34 77 VAL A CA 1
ATOM 643 C C . VAL A 1 77 ? -4.914 21.886 -12.008 1.00 36.34 77 VAL A C 1
ATOM 645 O O . VAL A 1 77 ? -5.317 22.112 -10.869 1.00 36.34 77 VAL A O 1
ATOM 648 N N . LEU A 1 78 ? -5.735 21.647 -13.037 1.00 31.97 78 LEU A N 1
ATOM 649 C CA . LEU A 1 78 ? -7.192 21.538 -12.949 1.00 31.97 78 LEU A CA 1
ATOM 650 C C . LEU A 1 78 ? -7.597 20.236 -12.249 1.00 31.97 78 LEU A C 1
ATOM 652 O O . LEU A 1 78 ? -7.111 19.155 -12.578 1.00 31.97 78 LEU A O 1
ATOM 656 N N . SER A 1 79 ? -8.522 20.363 -11.302 1.00 35.47 79 SER A N 1
ATOM 657 C CA . SER A 1 79 ? -9.132 19.255 -10.567 1.00 35.47 79 SER A CA 1
ATOM 658 C C . SER A 1 79 ? -10.556 19.025 -11.073 1.00 35.47 79 SER A C 1
ATOM 660 O O . SER A 1 79 ? -11.282 19.993 -11.280 1.00 35.47 79 SER A O 1
ATOM 662 N N . PHE A 1 80 ? -10.982 17.767 -11.215 1.00 32.75 80 PHE A N 1
ATOM 663 C CA . PHE A 1 80 ? -12.383 17.426 -11.490 1.00 32.75 80 PHE A CA 1
ATOM 664 C C . PHE A 1 80 ? -12.905 16.437 -10.445 1.00 32.75 80 PHE A C 1
ATOM 666 O O . PHE A 1 80 ? -12.235 15.444 -10.127 1.00 32.75 80 PHE A O 1
ATOM 673 N N . SER A 1 81 ? -14.087 16.762 -9.910 1.00 40.03 81 SER A N 1
ATOM 674 C CA . SER A 1 81 ? -14.890 15.995 -8.942 1.00 40.03 81 SER A CA 1
ATOM 675 C C . SER A 1 81 ? -15.127 14.566 -9.398 1.00 40.03 81 SER A C 1
ATOM 677 O O . SER A 1 81 ? -15.533 14.394 -10.565 1.00 40.03 81 SER A O 1
#